Protein AF-A0A096LMJ1-F1 (afdb_monomer)

Foldseek 3Di:
DPPPPVADPVLVVLVVVQVVVLVVQLVVCVVVVHDNVVSVVVSVVSVVVSVVVSVVVVVVVVD

Mean predicted aligned error: 4.31 Å

Solvent-accessible surface area (backbone atoms only — not comparable to full-atom values): 3696 Å² total; per-residue (Å²): 126,81,80,87,74,91,62,59,67,66,61,52,51,51,51,50,56,50,49,54,50,46,53,52,53,41,51,54,36,45,76,71,67,44,55,65,70,58,37,49,54,56,43,49,60,51,47,53,56,49,52,49,54,52,52,49,52,56,52,64,74,71,111

pLDDT: mean 91.59, std 11.78, range [44.59, 98.56]

Secondary structure (DSSP, 8-state):
-----SS-HHHHHHHHHHHHHHHHHHHHHHHTT--HHHHHHHHHHHHHHHHHHHHHHHHHTT-

Sequence (63 aa):
MPRDTGVPLEIRMHGRKGSERLLRRREEMLARGMPAAKANAATAAELVRWLWALGMMCREGAE

Structure (mmCIF, N/CA/C/O backbone):
data_AF-A0A096LMJ1-F1
#
_entry.id   AF-A0A096LMJ1-F1
#
loop_
_atom_site.group_PDB
_atom_site.id
_atom_site.type_symbol
_atom_site.label_atom_id
_atom_site.label_alt_id
_atom_site.label_comp_id
_atom_site.label_asym_id
_atom_site.label_entity_id
_atom_site.label_seq_id
_atom_site.pdbx_PDB_ins_code
_atom_site.Cartn_x
_atom_site.Cartn_y
_atom_site.Cartn_z
_atom_site.occupancy
_atom_site.B_iso_or_equiv
_atom_site.auth_seq_id
_atom_site.auth_comp_id
_atom_site.auth_asym_id
_atom_site.auth_atom_id
_atom_site.pdbx_PDB_model_num
ATOM 1 N N . MET A 1 1 ? -1.027 10.649 -24.522 1.00 44.59 1 MET A N 1
ATOM 2 C CA . MET A 1 1 ? -0.223 9.409 -24.429 1.00 44.59 1 MET A CA 1
ATOM 3 C C . MET A 1 1 ? 0.017 9.072 -22.965 1.00 44.59 1 MET A C 1
ATOM 5 O O . MET A 1 1 ? 0.123 10.015 -22.183 1.00 44.59 1 MET A O 1
ATOM 9 N N . PRO A 1 2 ? 0.091 7.787 -22.567 1.00 59.22 2 PRO A N 1
ATOM 10 C CA . PRO A 1 2 ? 0.635 7.433 -21.257 1.00 59.22 2 PRO A CA 1
ATOM 11 C C . PRO A 1 2 ? 2.005 8.104 -21.120 1.00 59.22 2 PRO A C 1
ATOM 13 O O . PRO A 1 2 ? 2.769 8.081 -22.084 1.00 59.22 2 PRO A O 1
ATOM 16 N N . ARG A 1 3 ? 2.302 8.733 -19.975 1.00 62.00 3 ARG A N 1
ATOM 17 C CA . ARG A 1 3 ? 3.643 9.286 -19.736 1.00 62.00 3 ARG A CA 1
ATOM 18 C C . ARG A 1 3 ? 4.656 8.167 -19.962 1.00 62.00 3 ARG A C 1
ATOM 20 O O . ARG A 1 3 ? 4.492 7.068 -19.419 1.00 62.00 3 ARG A O 1
ATOM 27 N N . ASP A 1 4 ? 5.654 8.439 -20.790 1.00 71.12 4 ASP A N 1
ATOM 28 C CA . ASP A 1 4 ? 6.800 7.557 -20.879 1.00 71.12 4 ASP A CA 1
ATOM 29 C C . ASP A 1 4 ? 7.569 7.701 -19.567 1.00 71.12 4 ASP A C 1
ATOM 31 O O . ASP A 1 4 ? 8.053 8.776 -19.218 1.00 71.12 4 ASP A O 1
ATOM 35 N N . THR A 1 5 ? 7.531 6.648 -18.763 1.00 80.69 5 THR A N 1
ATOM 36 C CA . THR A 1 5 ? 8.159 6.623 -17.442 1.00 80.69 5 THR A CA 1
ATOM 37 C C . THR A 1 5 ? 9.534 5.967 -17.500 1.00 80.69 5 THR A C 1
ATOM 39 O O . THR A 1 5 ? 10.138 5.798 -16.447 1.00 80.69 5 THR A O 1
ATOM 42 N N . GLY A 1 6 ? 9.986 5.510 -18.678 1.00 85.50 6 GLY A N 1
ATOM 43 C CA . GLY A 1 6 ? 11.183 4.673 -18.805 1.00 85.50 6 GLY A CA 1
ATOM 44 C C . GLY A 1 6 ? 11.048 3.297 -18.139 1.00 85.50 6 GLY A C 1
ATOM 45 O O . GLY A 1 6 ? 12.041 2.611 -17.939 1.00 85.50 6 GLY A O 1
ATOM 46 N N . VAL A 1 7 ? 9.825 2.889 -17.772 1.00 86.50 7 VAL A N 1
ATOM 47 C CA . VAL A 1 7 ? 9.542 1.593 -17.136 1.00 86.50 7 VAL A CA 1
ATOM 48 C C . VAL A 1 7 ? 8.658 0.773 -18.077 1.00 86.50 7 VAL A C 1
ATOM 50 O O . VAL A 1 7 ? 7.563 1.249 -18.411 1.00 86.50 7 VAL A O 1
ATOM 53 N N . PRO A 1 8 ? 9.082 -0.444 -18.475 1.00 90.12 8 PRO A N 1
ATOM 54 C CA . PRO A 1 8 ? 8.300 -1.340 -19.321 1.00 90.12 8 PRO A CA 1
ATOM 55 C C . PRO A 1 8 ? 6.857 -1.521 -18.839 1.00 90.12 8 PRO A C 1
ATOM 57 O O . PRO A 1 8 ? 6.580 -1.595 -17.637 1.00 90.12 8 PRO A O 1
ATOM 60 N N . LEU A 1 9 ? 5.914 -1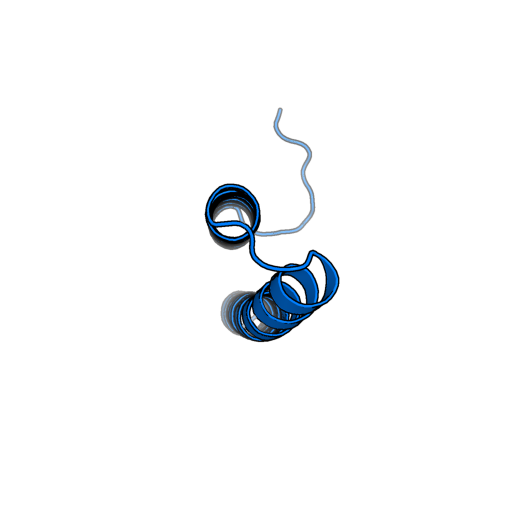.599 -19.786 1.00 89.75 9 LEU A N 1
ATOM 61 C CA . LEU A 1 9 ? 4.478 -1.664 -19.488 1.00 89.75 9 LEU A CA 1
ATOM 62 C C . LEU A 1 9 ? 4.133 -2.814 -18.536 1.00 89.75 9 LEU A C 1
ATOM 64 O O . LEU A 1 9 ? 3.337 -2.624 -17.620 1.00 89.75 9 LEU A O 1
ATOM 68 N N . GLU A 1 10 ? 4.752 -3.973 -18.720 1.00 91.44 10 GLU A N 1
ATOM 69 C CA . GLU A 1 10 ? 4.518 -5.168 -17.907 1.00 91.44 10 GLU A CA 1
ATOM 70 C C . GLU A 1 10 ? 4.886 -4.944 -16.438 1.00 91.44 10 GLU A C 1
ATOM 72 O O . GLU A 1 10 ? 4.099 -5.261 -15.545 1.00 91.44 10 GLU A O 1
ATOM 77 N N . ILE A 1 11 ? 6.023 -4.290 -16.185 1.00 93.19 11 ILE A N 1
ATOM 78 C CA . ILE A 1 11 ? 6.478 -3.932 -14.837 1.00 93.19 11 ILE A CA 1
ATOM 79 C C . ILE A 1 11 ? 5.504 -2.935 -14.202 1.00 93.19 11 ILE A C 1
ATOM 81 O O . ILE A 1 11 ? 5.100 -3.099 -13.049 1.00 93.19 11 ILE A O 1
ATOM 85 N N . ARG A 1 12 ? 5.034 -1.938 -14.966 1.00 91.81 12 ARG A N 1
ATOM 86 C CA . ARG A 1 12 ? 4.022 -0.982 -14.477 1.00 91.81 12 ARG A CA 1
ATOM 87 C C . ARG A 1 12 ? 2.705 -1.665 -14.132 1.00 91.81 12 ARG A C 1
ATOM 89 O O . ARG A 1 12 ? 2.114 -1.374 -13.093 1.00 91.81 12 ARG A O 1
ATOM 96 N N . MET A 1 13 ? 2.248 -2.577 -14.985 1.00 93.56 13 MET A N 1
ATOM 97 C CA . MET A 1 13 ? 1.017 -3.337 -14.772 1.00 93.56 13 MET A CA 1
ATOM 98 C C . MET A 1 13 ? 1.129 -4.246 -13.547 1.00 93.56 13 MET A C 1
ATOM 100 O O . MET A 1 13 ? 0.198 -4.302 -12.739 1.00 93.56 13 MET A O 1
ATOM 104 N N . HIS A 1 14 ? 2.278 -4.900 -13.360 1.00 94.44 14 HIS A N 1
ATOM 105 C CA . HIS A 1 14 ? 2.542 -5.717 -12.180 1.00 94.44 14 HIS A CA 1
ATOM 106 C C . HIS A 1 14 ? 2.581 -4.871 -10.899 1.00 94.44 14 HIS A C 1
ATOM 108 O O . HIS A 1 14 ? 1.984 -5.248 -9.885 1.00 94.44 14 HIS A O 1
ATOM 114 N N . GLY A 1 15 ? 3.205 -3.691 -10.963 1.00 94.69 15 GLY A N 1
ATOM 115 C CA . GLY A 1 15 ? 3.241 -2.731 -9.861 1.00 94.69 15 GLY A CA 1
ATOM 116 C C . GLY A 1 15 ? 1.849 -2.233 -9.481 1.00 94.69 15 GLY A C 1
ATOM 117 O O . GLY A 1 15 ? 1.489 -2.253 -8.301 1.00 94.69 15 GLY A O 1
ATOM 118 N N . ARG A 1 16 ? 1.020 -1.879 -10.473 1.00 95.19 16 ARG A N 1
ATOM 119 C CA . ARG A 1 16 ? -0.372 -1.466 -10.245 1.00 95.19 16 ARG A CA 1
ATOM 120 C C . ARG A 1 16 ? -1.186 -2.577 -9.581 1.00 95.19 16 ARG A C 1
ATOM 122 O O . ARG A 1 16 ? -1.790 -2.338 -8.539 1.00 95.19 16 ARG A O 1
ATOM 129 N N . LYS A 1 17 ? -1.129 -3.799 -10.123 1.00 95.81 17 LYS A N 1
ATOM 130 C CA . LYS A 1 17 ? -1.808 -4.979 -9.559 1.00 95.81 17 LYS A CA 1
ATOM 131 C C . LYS A 1 17 ? -1.389 -5.242 -8.108 1.00 95.81 17 LYS A C 1
ATOM 133 O O . LYS A 1 17 ? -2.222 -5.580 -7.268 1.00 95.81 17 LYS A O 1
ATOM 138 N N . GLY A 1 18 ? -0.098 -5.093 -7.814 1.00 95.94 18 GLY A N 1
ATOM 139 C CA . GLY A 1 18 ? 0.446 -5.212 -6.464 1.00 95.94 18 GLY A CA 1
ATOM 140 C C . GLY A 1 18 ? -0.129 -4.193 -5.495 1.00 95.94 18 GLY A C 1
ATOM 141 O O . GLY A 1 18 ? -0.633 -4.563 -4.436 1.00 95.94 18 GLY A O 1
ATOM 142 N N . SER A 1 19 ? -0.095 -2.921 -5.891 1.00 95.69 19 SER A N 1
ATOM 143 C CA . SER A 1 19 ? -0.624 -1.810 -5.098 1.00 95.69 19 SER A CA 1
ATOM 144 C C . SER A 1 19 ? -2.114 -1.986 -4.792 1.00 95.69 19 SER A C 1
ATOM 146 O O . SER A 1 19 ? -2.512 -1.959 -3.628 1.00 95.69 19 SER A O 1
ATOM 148 N N . GLU A 1 20 ? -2.931 -2.285 -5.807 1.00 97.31 20 GLU A N 1
ATOM 149 C CA . GLU A 1 20 ? -4.372 -2.536 -5.646 1.00 97.31 20 GLU A CA 1
ATOM 150 C C . GLU A 1 20 ? -4.646 -3.681 -4.659 1.00 97.31 20 GLU A C 1
ATOM 152 O O . GLU A 1 20 ? -5.508 -3.574 -3.785 1.00 97.31 20 GLU A O 1
ATOM 157 N N . ARG A 1 21 ? -3.878 -4.775 -4.752 1.00 96.62 21 ARG A N 1
ATOM 158 C CA . ARG A 1 21 ? -4.006 -5.916 -3.839 1.00 96.62 21 ARG A CA 1
ATOM 159 C C . ARG A 1 21 ? -3.643 -5.547 -2.398 1.00 96.62 21 ARG A C 1
ATOM 161 O O . ARG A 1 21 ? -4.325 -6.002 -1.480 1.00 96.62 21 ARG A O 1
ATOM 168 N N . LEU A 1 22 ? -2.588 -4.756 -2.194 1.00 97.19 22 LEU A N 1
ATOM 169 C CA . LEU A 1 22 ? -2.153 -4.316 -0.864 1.00 97.19 22 LEU A CA 1
ATOM 170 C C . LEU A 1 22 ? -3.186 -3.392 -0.214 1.00 97.19 22 LEU A C 1
ATOM 172 O O . LEU A 1 22 ? -3.511 -3.586 0.958 1.00 97.19 22 LEU A O 1
ATOM 176 N N . LEU A 1 23 ? -3.729 -2.436 -0.974 1.00 97.44 23 LEU A N 1
ATOM 177 C CA . LEU A 1 23 ? -4.774 -1.527 -0.498 1.00 97.44 23 LEU A CA 1
ATOM 178 C C . LEU A 1 23 ? -6.030 -2.300 -0.095 1.00 97.44 23 LEU A C 1
ATOM 180 O O . LEU A 1 23 ? -6.464 -2.191 1.052 1.00 97.44 23 LEU A O 1
ATOM 184 N N . ARG A 1 24 ? -6.528 -3.178 -0.974 1.00 98.12 24 ARG A N 1
ATOM 185 C CA . ARG A 1 24 ? -7.708 -4.001 -0.682 1.00 98.12 24 ARG A CA 1
ATOM 186 C C . ARG A 1 24 ? -7.505 -4.873 0.557 1.00 98.12 24 ARG A C 1
ATOM 188 O O . ARG A 1 24 ? -8.350 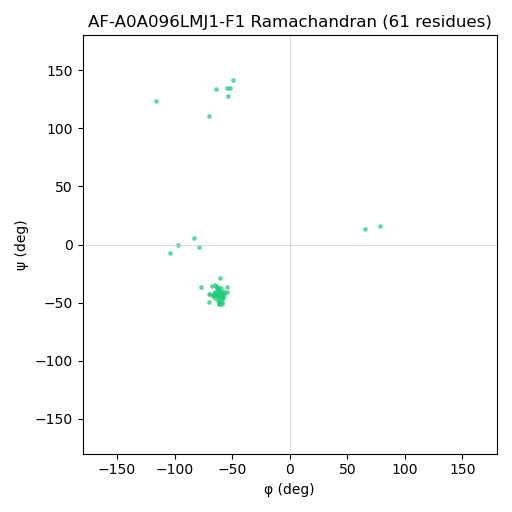-4.900 1.444 1.00 98.12 24 ARG A O 1
ATOM 195 N N . ARG A 1 25 ? -6.358 -5.550 0.672 1.00 97.50 25 ARG A N 1
ATOM 196 C CA . ARG A 1 25 ? -6.065 -6.392 1.843 1.00 97.50 25 ARG A CA 1
ATOM 197 C C . ARG A 1 25 ? -5.992 -5.569 3.130 1.00 97.50 25 ARG A C 1
ATOM 199 O O . ARG A 1 25 ? -6.420 -6.037 4.184 1.00 97.50 25 ARG A O 1
ATOM 206 N N . ARG A 1 26 ? -5.450 -4.348 3.066 1.00 98.38 26 ARG A N 1
ATOM 207 C CA . ARG A 1 26 ? -5.437 -3.428 4.208 1.00 98.38 26 ARG A CA 1
ATOM 208 C C . ARG A 1 26 ? -6.854 -3.069 4.639 1.00 98.38 26 ARG A C 1
ATOM 210 O O . ARG A 1 26 ? -7.157 -3.159 5.825 1.00 98.38 26 ARG A O 1
ATOM 217 N N . GLU A 1 27 ? -7.699 -2.684 3.689 1.00 98.44 27 GLU A N 1
ATOM 218 C CA . GLU A 1 27 ? -9.104 -2.338 3.924 1.00 98.44 27 GLU A CA 1
ATOM 219 C C . GLU A 1 27 ? -9.877 -3.516 4.526 1.00 98.44 27 GLU A C 1
ATOM 221 O O . GLU A 1 27 ? -10.546 -3.341 5.540 1.00 98.44 27 GLU A O 1
ATOM 226 N N . GLU A 1 28 ? -9.701 -4.730 3.996 1.00 98.56 28 GLU A N 1
ATOM 227 C CA . GLU A 1 28 ? -10.293 -5.960 4.542 1.00 98.56 28 GLU A CA 1
ATOM 228 C C . GLU A 1 28 ? -9.872 -6.213 6.000 1.00 98.56 28 GLU A C 1
ATOM 230 O O . GLU A 1 28 ? -10.693 -6.598 6.835 1.00 98.56 28 GLU A O 1
ATOM 235 N N . MET A 1 29 ? -8.596 -5.993 6.342 1.00 98.56 29 MET A N 1
ATOM 236 C CA . MET A 1 29 ? -8.119 -6.143 7.722 1.00 98.56 29 MET A CA 1
ATOM 237 C C . MET A 1 29 ? -8.751 -5.110 8.658 1.00 98.56 29 MET A C 1
ATOM 239 O O . MET A 1 29 ? -9.171 -5.467 9.761 1.00 98.56 29 MET A O 1
ATOM 243 N N . LEU A 1 30 ? -8.846 -3.853 8.220 1.00 98.56 30 LEU A N 1
ATOM 244 C CA . LEU A 1 30 ? -9.481 -2.787 8.996 1.00 98.56 30 LEU A CA 1
ATOM 245 C C . LEU A 1 30 ? -10.985 -3.037 9.173 1.00 98.56 30 LEU A C 1
ATOM 247 O O . LEU A 1 30 ? -11.488 -2.905 10.286 1.00 98.56 30 LEU A O 1
ATOM 251 N N . ALA A 1 31 ? -11.680 -3.479 8.123 1.00 98.56 31 ALA A N 1
ATOM 252 C CA . ALA A 1 31 ? -13.096 -3.845 8.173 1.00 98.56 31 ALA A CA 1
ATOM 253 C C . ALA A 1 31 ? -13.375 -4.995 9.158 1.00 98.56 31 ALA A C 1
ATOM 255 O O . ALA A 1 31 ? -14.439 -5.052 9.766 1.00 98.56 31 ALA A O 1
ATOM 256 N N . ARG A 1 32 ? -12.399 -5.886 9.373 1.00 98.19 32 ARG A N 1
ATOM 257 C CA . ARG A 1 32 ? -12.456 -6.964 10.378 1.00 98.19 32 ARG A CA 1
ATOM 258 C C . ARG A 1 32 ? -12.064 -6.517 11.793 1.00 98.19 32 ARG A C 1
ATOM 260 O O . ARG A 1 32 ? -11.938 -7.362 12.676 1.00 98.19 32 ARG A O 1
ATOM 267 N N . GLY A 1 33 ? -11.826 -5.224 12.012 1.00 98.38 33 GLY A N 1
ATOM 268 C CA . GLY A 1 33 ? -11.454 -4.666 13.314 1.00 98.38 33 GLY A CA 1
ATOM 269 C C . GLY A 1 33 ? -9.987 -4.869 13.699 1.00 98.38 33 GLY A C 1
ATOM 270 O O . GLY A 1 33 ? -9.631 -4.710 14.867 1.00 98.38 33 GLY A O 1
ATOM 271 N N . MET A 1 34 ? -9.106 -5.225 12.755 1.00 98.31 34 MET A N 1
ATOM 272 C CA . MET A 1 34 ? -7.677 -5.316 13.055 1.00 98.31 34 MET A CA 1
ATOM 273 C C . MET A 1 34 ? -7.125 -3.927 13.424 1.00 98.31 34 MET A C 1
ATOM 275 O O . MET A 1 34 ? -7.349 -2.972 12.677 1.00 98.31 34 MET A O 1
ATOM 279 N N . PRO A 1 35 ? -6.330 -3.798 14.506 1.00 98.56 35 PRO A N 1
ATOM 280 C CA . PRO A 1 35 ? -5.646 -2.549 14.815 1.00 98.56 35 PRO A CA 1
ATOM 281 C C . PRO A 1 35 ? -4.811 -2.058 13.631 1.00 98.56 35 PRO A C 1
ATOM 283 O O . PRO A 1 35 ? -4.043 -2.829 13.049 1.00 98.56 35 PRO A O 1
ATOM 286 N N . ALA A 1 36 ? -4.903 -0.765 13.315 1.00 97.88 36 ALA A N 1
ATOM 287 C CA . ALA A 1 36 ? -4.242 -0.182 12.148 1.00 97.88 36 ALA A CA 1
ATOM 288 C C . ALA A 1 36 ? -2.728 -0.454 12.114 1.00 97.88 36 ALA A C 1
ATOM 290 O O . ALA A 1 36 ? -2.182 -0.744 11.054 1.00 97.88 36 ALA A O 1
ATOM 291 N N . ALA A 1 37 ? -2.058 -0.449 13.271 1.00 98.25 37 ALA A N 1
ATOM 292 C CA . ALA A 1 37 ? -0.638 -0.785 13.370 1.00 98.25 37 ALA A CA 1
ATOM 293 C C . ALA A 1 37 ? -0.332 -2.218 12.888 1.00 98.25 37 ALA A C 1
ATOM 295 O O . ALA A 1 37 ? 0.633 -2.430 12.155 1.00 98.25 37 ALA A O 1
ATOM 296 N N . LYS A 1 38 ? -1.181 -3.195 13.237 1.00 98.25 38 LYS A N 1
ATOM 297 C CA . LYS A 1 38 ? -1.034 -4.592 12.796 1.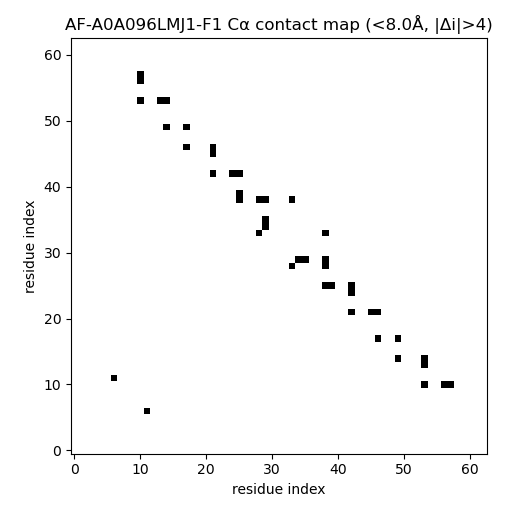00 98.25 38 LYS A CA 1
ATOM 298 C C . LYS A 1 38 ? -1.327 -4.740 11.304 1.00 98.25 38 LYS A C 1
ATOM 300 O O . LYS A 1 38 ? -0.564 -5.402 10.604 1.00 98.25 38 LYS A O 1
ATOM 305 N N . ALA A 1 39 ? -2.378 -4.080 10.815 1.00 98.31 39 ALA A N 1
ATOM 306 C CA . ALA A 1 39 ? -2.702 -4.063 9.391 1.00 98.31 39 ALA A CA 1
ATOM 307 C C . ALA A 1 39 ? -1.544 -3.468 8.569 1.00 98.31 39 ALA A C 1
ATOM 309 O O . ALA A 1 39 ? -1.119 -4.068 7.584 1.00 98.31 39 ALA A O 1
ATOM 310 N N . ASN A 1 40 ? -0.973 -2.348 9.026 1.00 97.38 40 ASN A N 1
ATOM 311 C CA . ASN A 1 40 ? 0.167 -1.694 8.385 1.00 97.38 40 ASN A CA 1
ATOM 312 C C . ASN A 1 40 ? 1.406 -2.603 8.360 1.00 97.38 40 ASN A C 1
ATOM 314 O O . ASN A 1 40 ? 2.021 -2.761 7.305 1.00 97.38 40 ASN A O 1
ATOM 318 N N . ALA A 1 41 ? 1.749 -3.242 9.485 1.00 97.94 41 ALA A N 1
ATOM 319 C CA . ALA A 1 41 ? 2.887 -4.160 9.557 1.00 97.94 41 ALA A CA 1
ATOM 320 C C . ALA A 1 41 ? 2.732 -5.345 8.586 1.00 97.94 41 ALA A C 1
ATOM 322 O O . ALA A 1 41 ? 3.663 -5.675 7.849 1.00 97.94 41 ALA A O 1
ATOM 323 N N . ALA A 1 42 ? 1.535 -5.938 8.519 1.00 96.62 42 ALA A N 1
ATOM 324 C CA . ALA A 1 42 ? 1.241 -7.019 7.583 1.00 96.62 42 ALA A CA 1
ATOM 325 C C . ALA A 1 42 ? 1.354 -6.564 6.116 1.00 96.62 42 ALA A C 1
ATOM 327 O O . ALA A 1 42 ? 1.964 -7.264 5.303 1.00 96.62 42 ALA A O 1
ATOM 328 N N . THR A 1 43 ? 0.827 -5.381 5.777 1.00 97.56 43 THR A N 1
ATOM 329 C CA . THR A 1 43 ? 0.941 -4.826 4.417 1.00 97.56 43 THR A CA 1
ATOM 330 C C . THR A 1 43 ? 2.371 -4.452 4.049 1.00 97.56 43 THR A C 1
ATOM 332 O O . THR A 1 43 ? 2.764 -4.665 2.909 1.00 97.56 43 THR A O 1
ATOM 335 N N . ALA A 1 44 ? 3.174 -3.950 4.992 1.00 97.50 44 ALA A N 1
ATOM 336 C CA . ALA A 1 44 ? 4.567 -3.584 4.742 1.00 97.50 44 ALA A CA 1
ATOM 337 C C . ALA A 1 44 ? 5.413 -4.819 4.401 1.00 97.50 44 ALA A C 1
ATOM 339 O O . ALA A 1 44 ? 6.162 -4.807 3.427 1.00 97.50 44 ALA A O 1
ATOM 340 N N . ALA A 1 45 ? 5.235 -5.918 5.142 1.00 96.38 45 ALA A N 1
ATOM 341 C CA . ALA A 1 45 ? 5.920 -7.175 4.848 1.00 96.38 45 ALA A CA 1
ATOM 342 C C . ALA A 1 45 ? 5.589 -7.702 3.440 1.00 96.38 45 ALA A C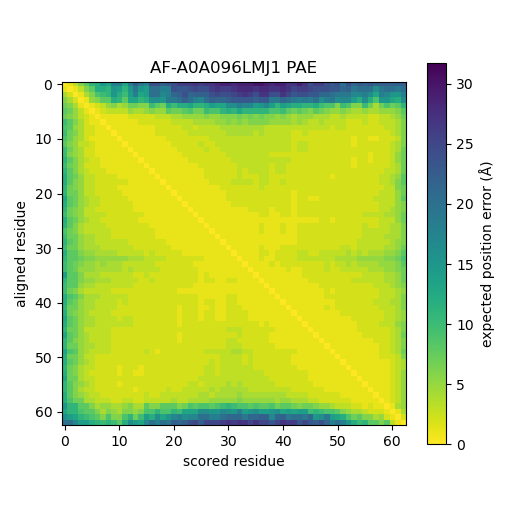 1
ATOM 344 O O . ALA A 1 45 ? 6.436 -8.272 2.754 1.00 96.38 45 ALA A O 1
ATOM 345 N N . GLU A 1 46 ? 4.344 -7.527 3.004 1.00 95.62 46 GLU A N 1
ATOM 346 C CA . GLU A 1 46 ? 3.898 -7.952 1.683 1.00 95.62 46 GLU A CA 1
ATOM 347 C C . GLU A 1 46 ? 4.352 -6.998 0.571 1.00 95.62 46 GLU A C 1
ATOM 349 O O . GLU A 1 46 ? 4.774 -7.466 -0.486 1.00 95.62 46 GLU A O 1
ATOM 354 N N . LEU A 1 47 ? 4.376 -5.689 0.840 1.00 97.38 47 LEU A N 1
ATOM 355 C CA . LEU A 1 47 ? 4.950 -4.674 -0.041 1.00 97.38 47 LEU A CA 1
ATOM 356 C C . LEU A 1 47 ? 6.426 -4.955 -0.331 1.00 97.38 47 LEU A C 1
ATOM 358 O O . LEU A 1 47 ? 6.820 -4.917 -1.491 1.00 97.38 47 LEU A O 1
ATOM 362 N N . VAL A 1 48 ? 7.232 -5.288 0.683 1.00 97.62 48 VAL A N 1
ATOM 363 C CA . VAL A 1 48 ? 8.663 -5.595 0.496 1.00 97.62 48 VAL A CA 1
ATOM 364 C C . VAL A 1 48 ? 8.864 -6.774 -0.460 1.00 97.62 48 VAL A C 1
ATOM 366 O O . VAL A 1 48 ? 9.690 -6.693 -1.367 1.00 97.62 48 VAL A O 1
ATOM 369 N N . ARG A 1 49 ? 8.070 -7.846 -0.323 1.00 95.94 49 ARG A N 1
ATOM 370 C CA . ARG A 1 49 ? 8.111 -8.985 -1.259 1.00 95.94 49 ARG A CA 1
ATOM 371 C C . ARG A 1 49 ? 7.716 -8.579 -2.680 1.00 95.94 49 ARG A C 1
ATOM 373 O O . ARG A 1 49 ? 8.297 -9.073 -3.641 1.00 95.94 49 ARG A O 1
ATOM 380 N N . TRP A 1 50 ? 6.756 -7.668 -2.813 1.00 96.25 50 TRP A N 1
ATOM 381 C CA . TRP A 1 50 ? 6.333 -7.149 -4.113 1.00 96.25 50 TRP A CA 1
ATOM 382 C C . TRP A 1 50 ?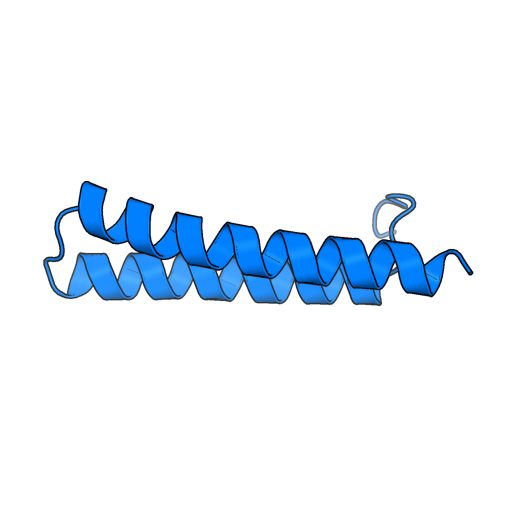 7.397 -6.267 -4.771 1.00 96.25 50 TRP A C 1
ATOM 384 O O . TRP A 1 50 ? 7.658 -6.407 -5.963 1.00 96.25 50 TRP A O 1
ATOM 394 N N . LEU A 1 51 ? 8.047 -5.396 -3.995 1.00 96.06 51 LEU A N 1
ATOM 395 C CA . LEU A 1 51 ? 9.159 -4.569 -4.464 1.00 96.06 51 LEU A CA 1
ATOM 396 C C . LEU A 1 51 ? 10.344 -5.427 -4.909 1.00 96.06 51 LEU A C 1
ATOM 398 O O . LEU A 1 51 ? 10.951 -5.125 -5.932 1.00 96.06 51 LEU A O 1
ATOM 402 N N . TRP A 1 52 ? 10.633 -6.518 -4.194 1.00 96.44 52 TRP A N 1
ATOM 403 C CA . TRP A 1 52 ? 11.638 -7.489 -4.625 1.00 96.44 52 TRP A CA 1
ATOM 404 C C . TRP A 1 52 ? 11.302 -8.089 -5.995 1.00 96.44 52 TRP A C 1
ATOM 406 O O . TRP A 1 52 ? 12.137 -8.052 -6.894 1.00 96.44 52 TRP A O 1
ATOM 416 N N . ALA A 1 53 ? 10.076 -8.588 -6.181 1.00 95.19 53 ALA A N 1
ATOM 417 C CA . ALA A 1 53 ? 9.648 -9.166 -7.455 1.00 95.19 53 ALA A CA 1
ATOM 418 C C . ALA A 1 53 ? 9.737 -8.153 -8.611 1.00 95.19 53 ALA A C 1
ATOM 420 O O . ALA A 1 53 ? 10.257 -8.479 -9.672 1.00 95.19 53 ALA A O 1
ATOM 421 N N . LEU A 1 54 ? 9.307 -6.906 -8.389 1.00 94.69 54 LEU A N 1
ATOM 422 C CA . LEU A 1 54 ? 9.453 -5.834 -9.380 1.00 94.69 54 LEU A CA 1
ATOM 423 C C . LEU A 1 54 ? 10.921 -5.532 -9.694 1.00 94.69 54 LEU A C 1
ATOM 425 O O . LEU A 1 54 ? 11.263 -5.343 -10.855 1.00 94.69 54 LEU A O 1
ATOM 429 N N . GLY A 1 55 ? 11.788 -5.510 -8.679 1.00 94.56 55 GLY A N 1
ATOM 430 C CA . GLY A 1 55 ? 13.227 -5.329 -8.861 1.00 94.56 55 GLY A CA 1
ATOM 431 C C . GLY A 1 55 ? 13.861 -6.445 -9.694 1.00 94.56 55 GLY A C 1
ATOM 432 O O . GLY A 1 55 ? 14.698 -6.158 -10.545 1.00 94.56 55 GLY A O 1
ATOM 433 N N . MET A 1 56 ? 13.426 -7.694 -9.497 1.00 96.12 56 MET A N 1
ATOM 434 C CA . MET A 1 56 ? 13.845 -8.829 -10.326 1.00 96.12 56 MET A CA 1
ATOM 435 C C . MET A 1 56 ? 13.368 -8.674 -11.772 1.00 96.12 56 MET A C 1
ATOM 437 O O . MET A 1 56 ? 14.188 -8.767 -12.676 1.00 96.12 56 MET A O 1
ATOM 441 N N . MET A 1 57 ? 12.100 -8.311 -11.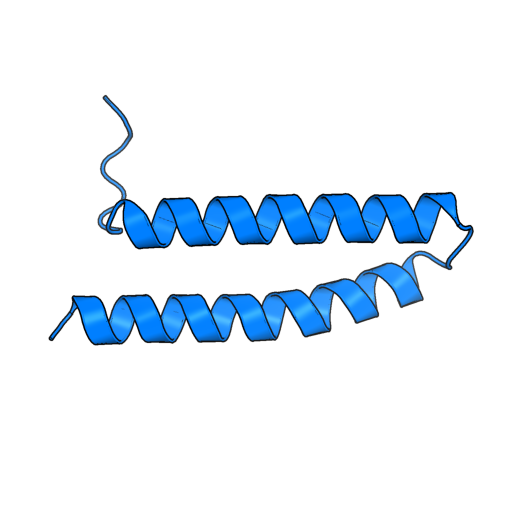995 1.00 94.56 57 MET A N 1
ATOM 442 C CA . MET A 1 57 ? 11.585 -8.042 -13.346 1.00 94.56 57 MET A CA 1
ATOM 443 C C . MET A 1 57 ? 12.341 -6.901 -14.044 1.00 94.56 57 MET A C 1
ATOM 445 O O . MET A 1 57 ? 12.624 -6.984 -15.234 1.00 94.56 57 MET A O 1
ATOM 449 N N . CYS A 1 58 ? 12.682 -5.829 -13.317 1.00 91.31 58 CYS A N 1
ATOM 450 C CA . CYS A 1 58 ? 13.497 -4.737 -13.858 1.00 91.31 58 CYS A CA 1
ATOM 451 C C . CYS A 1 58 ? 14.902 -5.202 -14.249 1.00 91.31 58 CYS A C 1
ATOM 453 O O . CYS A 1 58 ? 15.449 -4.689 -15.218 1.00 91.31 58 CYS A O 1
ATOM 455 N N . ARG A 1 59 ? 15.493 -6.126 -13.483 1.00 91.12 59 ARG A N 1
ATOM 456 C CA . ARG A 1 59 ? 16.821 -6.675 -13.768 1.00 91.12 59 ARG A CA 1
ATOM 457 C C . ARG A 1 59 ? 16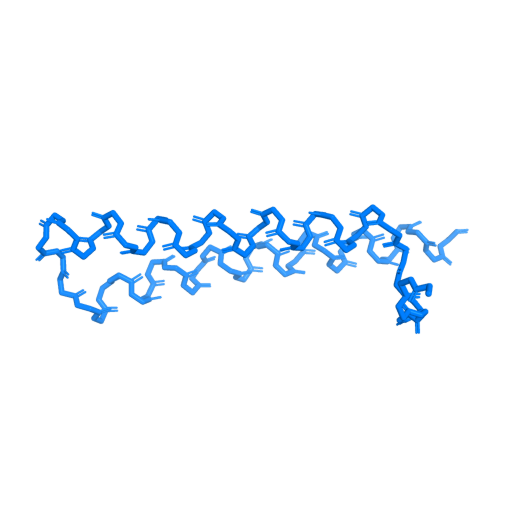.790 -7.576 -14.998 1.00 91.12 59 ARG A C 1
ATOM 459 O O . ARG A 1 59 ? 17.598 -7.380 -15.889 1.00 91.12 59 ARG A O 1
ATOM 466 N N . GLU A 1 60 ? 15.841 -8.504 -15.051 1.00 89.81 60 GLU A N 1
ATOM 467 C CA . GLU A 1 60 ? 15.682 -9.450 -16.163 1.00 89.81 60 GLU A CA 1
ATOM 468 C C . GLU A 1 60 ? 15.308 -8.747 -17.474 1.00 89.81 60 GLU A C 1
ATOM 470 O O . GLU A 1 60 ? 15.753 -9.155 -18.534 1.00 89.81 60 GLU A O 1
ATOM 475 N N . GLY A 1 61 ? 14.522 -7.666 -17.418 1.00 77.00 61 GLY A N 1
ATOM 476 C CA . GLY A 1 61 ? 14.182 -6.872 -18.604 1.00 77.00 61 GLY A CA 1
ATOM 477 C C . GLY A 1 61 ? 15.278 -5.906 -19.076 1.00 77.00 61 GLY A C 1
ATOM 478 O O . GLY A 1 61 ? 15.049 -5.188 -20.049 1.00 77.00 61 GLY A O 1
ATOM 479 N N . ALA A 1 62 ? 16.409 -5.824 -18.367 1.00 61.91 62 ALA A N 1
ATOM 480 C CA . ALA A 1 62 ? 17.566 -4.998 -18.725 1.00 61.91 62 ALA A CA 1
ATOM 481 C C . ALA A 1 62 ? 18.742 -5.812 -19.305 1.00 61.91 62 ALA A C 1
ATOM 483 O O . ALA A 1 62 ? 19.719 -5.205 -19.748 1.00 61.91 62 ALA A O 1
ATOM 484 N N . GLU A 1 63 ? 18.648 -7.146 -19.280 1.00 52.34 63 GLU A N 1
ATOM 485 C CA . GLU A 1 63 ? 19.544 -8.097 -19.961 1.00 52.34 63 GLU A CA 1
ATOM 486 C C . GLU A 1 63 ? 19.019 -8.419 -21.369 1.00 52.34 63 GLU A C 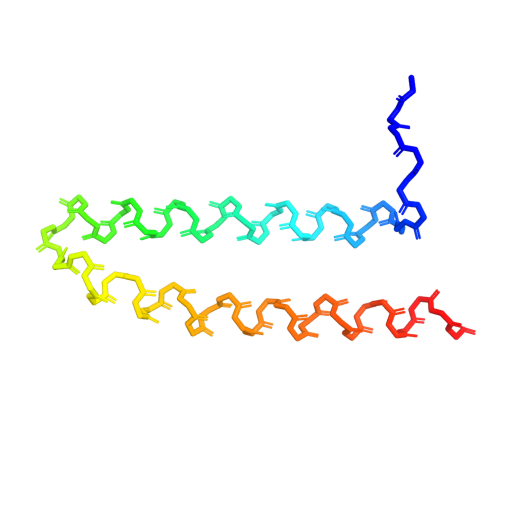1
ATOM 488 O O . GLU A 1 63 ? 19.867 -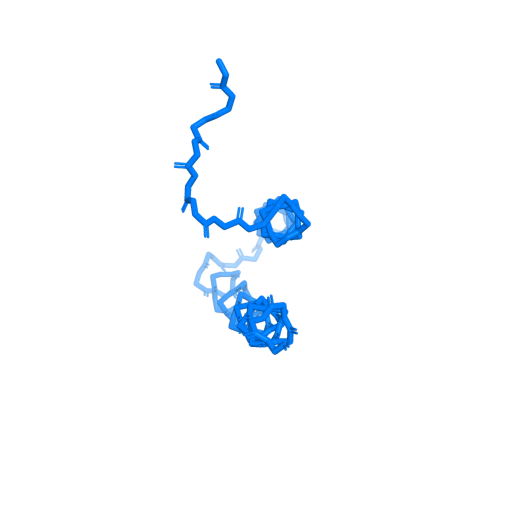8.574 -22.279 1.00 52.34 63 GLU A O 1
#

Radius of gyration: 14.39 Å; Cα contacts (8 Å, |Δi|>4): 22; chains: 1; bounding box: 33×19×39 Å